Protein AF-A0A961P986-F1 (afdb_monomer_lite)

Foldseek 3Di:
DVVVVDLVVVVCLLCDADPVRARPPNAAEEEDCDDDPVVVSHPHYDYDDDQQADWDFAADPPDDTDDPPDDTPDTHDHPDHDPDDD

pLDDT: mean 86.01, std 11.97, range [53.16, 98.06]

Secondary structure (DSSP, 8-state):
-GGGS-HHHHHHHHT-B-TTS-BSS---EEEESS--TTGGG-SEEEE---TTTS-EEE--TTSPPPPTTS--SEEE---S--SS--

Sequence (86 aa):
WNSSMNTAEVIRMLTDKDEDGEYVIPHIIYADAYSSETVAYADLILPDTTYLERHDCISLLDRPICEAEAAADAIRWPVVEPDRNV

Radius of gyration: 17.04 Å; chains: 1; bounding box: 42×25×44 Å

Structure (mmCIF, N/CA/C/O backbone):
data_AF-A0A961P986-F1
#
_entry.id   AF-A0A961P986-F1
#
loop_
_atom_site.group_PDB
_atom_site.id
_atom_site.type_symbol
_atom_site.label_atom_id
_atom_site.label_alt_id
_atom_site.label_comp_id
_atom_site.label_asym_id
_atom_site.label_entity_id
_atom_site.label_seq_id
_atom_site.pdbx_PDB_ins_code
_atom_site.Cartn_x
_atom_site.Cartn_y
_atom_site.Cartn_z
_atom_site.occupancy
_atom_site.B_iso_or_equiv
_atom_site.auth_seq_id
_atom_site.auth_comp_id
_atom_site.auth_asym_id
_atom_site.auth_atom_id
_atom_site.pdbx_PDB_model_num
ATOM 1 N N . TRP A 1 1 ? 0.321 1.906 7.929 1.00 56.22 1 TRP A N 1
ATOM 2 C CA . TRP A 1 1 ? 0.712 1.033 9.059 1.00 56.22 1 TRP A CA 1
ATOM 3 C C . TRP A 1 1 ? 1.125 -0.379 8.670 1.00 56.22 1 TRP A C 1
ATOM 5 O O . TRP A 1 1 ? 1.685 -1.065 9.511 1.00 56.22 1 TRP A O 1
ATOM 15 N N . ASN A 1 2 ? 0.943 -0.796 7.417 1.00 53.16 2 ASN A N 1
ATOM 16 C CA . ASN A 1 2 ? 1.359 -2.109 6.923 1.00 53.16 2 ASN A CA 1
ATOM 17 C C . ASN A 1 2 ? 2.849 -2.455 7.209 1.00 53.16 2 ASN A C 1
ATOM 19 O O . ASN A 1 2 ? 3.175 -3.596 7.520 1.00 53.16 2 ASN A O 1
ATOM 23 N N . SER A 1 3 ? 3.748 -1.460 7.268 1.00 56.72 3 SER A N 1
ATOM 24 C CA . SER A 1 3 ? 5.168 -1.658 7.622 1.00 56.72 3 SER A CA 1
ATOM 25 C C . SER A 1 3 ? 5.460 -1.892 9.115 1.00 56.72 3 SER A C 1
ATOM 27 O O . SER A 1 3 ? 6.624 -2.057 9.472 1.00 56.72 3 SER A O 1
ATOM 29 N N . SER A 1 4 ? 4.454 -1.906 10.001 1.00 74.00 4 SER A N 1
ATOM 30 C CA . SER A 1 4 ? 4.647 -2.226 11.428 1.00 74.00 4 SER A CA 1
ATOM 31 C C . SER A 1 4 ? 4.903 -3.714 11.677 1.00 74.00 4 SER A C 1
ATOM 33 O O . SER A 1 4 ? 5.301 -4.084 12.780 1.00 74.00 4 SER A O 1
ATOM 35 N N . MET A 1 5 ? 4.640 -4.565 10.673 1.00 81.88 5 MET A N 1
ATOM 36 C CA . MET A 1 5 ? 4.679 -6.028 10.783 1.00 81.88 5 MET A CA 1
ATOM 37 C C . MET A 1 5 ? 3.841 -6.571 11.959 1.00 81.88 5 MET A C 1
ATOM 39 O O . MET A 1 5 ? 4.116 -7.651 12.477 1.00 81.88 5 MET A O 1
ATOM 43 N N . ASN A 1 6 ? 2.815 -5.828 12.393 1.00 88.12 6 ASN A N 1
ATOM 44 C CA . ASN A 1 6 ? 1.957 -6.189 13.519 1.00 88.12 6 ASN A CA 1
ATOM 45 C C . ASN A 1 6 ? 0.477 -6.037 13.152 1.00 88.12 6 ASN A C 1
ATOM 47 O O . ASN A 1 6 ? -0.190 -5.069 13.518 1.00 88.12 6 ASN A O 1
ATOM 51 N N . THR A 1 7 ? -0.035 -7.021 12.418 1.00 87.19 7 THR A N 1
ATOM 52 C CA . THR A 1 7 ? -1.410 -7.031 11.911 1.00 87.19 7 THR A CA 1
ATOM 53 C C . THR A 1 7 ? -2.457 -6.963 13.023 1.00 87.19 7 THR A C 1
ATOM 55 O O . THR A 1 7 ? -3.457 -6.273 12.866 1.00 87.19 7 THR A O 1
ATOM 58 N N . ALA A 1 8 ? -2.237 -7.634 14.158 1.00 90.12 8 ALA A N 1
ATOM 59 C CA . ALA A 1 8 ? -3.224 -7.694 15.237 1.00 90.12 8 ALA A CA 1
ATOM 60 C C . ALA A 1 8 ? -3.458 -6.323 15.892 1.00 90.12 8 ALA A C 1
ATOM 62 O O . ALA A 1 8 ? -4.604 -5.897 16.031 1.00 90.12 8 ALA A O 1
ATOM 63 N N . GLU A 1 9 ? -2.385 -5.607 16.244 1.00 91.50 9 GLU A N 1
ATOM 64 C CA . GLU A 1 9 ? -2.514 -4.265 16.827 1.00 91.50 9 GLU A CA 1
ATOM 65 C C . GLU A 1 9 ? -3.050 -3.254 15.817 1.00 91.50 9 GLU A C 1
ATOM 67 O O . GLU A 1 9 ? -3.881 -2.422 16.171 1.00 91.50 9 GLU A O 1
ATOM 72 N N . VAL A 1 10 ? -2.626 -3.352 14.554 1.00 90.69 10 VAL A N 1
ATOM 73 C CA . VAL A 1 10 ? -3.147 -2.491 13.488 1.00 90.69 10 VAL A CA 1
ATOM 74 C C . VAL A 1 10 ? -4.654 -2.672 13.347 1.00 90.69 10 VAL A C 1
ATOM 76 O O . VAL A 1 10 ? -5.374 -1.683 13.376 1.00 90.69 10 VAL A O 1
ATOM 79 N N . ILE A 1 11 ? -5.146 -3.912 13.278 1.00 91.69 11 ILE A N 1
ATOM 80 C CA . ILE A 1 11 ? -6.587 -4.184 13.217 1.00 91.69 11 ILE A CA 1
ATOM 81 C C . ILE A 1 11 ? -7.298 -3.609 14.442 1.00 91.69 11 ILE A C 1
ATOM 83 O O . ILE A 1 11 ? -8.288 -2.903 14.273 1.00 91.69 11 ILE A O 1
ATOM 87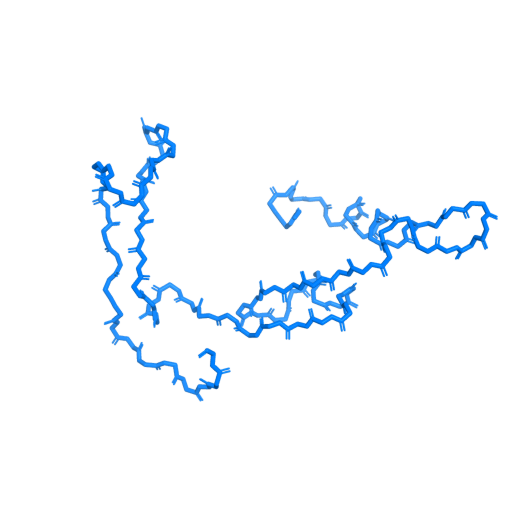 N N . ARG A 1 12 ? -6.775 -3.840 15.657 1.00 93.38 12 ARG A N 1
ATOM 88 C CA . ARG A 1 12 ? -7.360 -3.293 16.892 1.00 93.38 12 ARG A CA 1
ATOM 89 C C . ARG A 1 12 ? -7.567 -1.787 16.779 1.00 93.38 12 ARG A C 1
ATOM 91 O O . ARG A 1 12 ? -8.659 -1.307 17.051 1.00 93.38 12 ARG A O 1
ATOM 98 N N . MET A 1 13 ? -6.531 -1.074 16.355 1.00 92.56 13 MET A N 1
ATOM 99 C CA . MET A 1 13 ? -6.539 0.378 16.231 1.00 92.56 13 MET A CA 1
ATOM 100 C C . MET A 1 13 ? -7.444 0.877 15.089 1.00 92.56 13 MET A C 1
ATOM 102 O O . MET A 1 13 ? -8.108 1.893 15.256 1.00 92.56 13 MET A O 1
ATOM 106 N N . LEU A 1 14 ? -7.514 0.169 13.952 1.00 92.94 14 LEU A N 1
ATOM 107 C CA . LEU A 1 14 ? -8.433 0.506 12.849 1.00 92.94 14 LEU A CA 1
ATOM 108 C C . LEU A 1 14 ? -9.903 0.302 13.239 1.00 92.94 14 LEU A C 1
ATOM 110 O O . LEU A 1 14 ? -10.783 0.948 12.684 1.00 92.94 14 LEU A O 1
ATOM 114 N N . THR A 1 15 ? -10.171 -0.588 14.195 1.00 94.38 15 THR A N 1
ATOM 115 C CA . THR A 1 15 ? -11.521 -0.849 14.714 1.00 94.38 15 THR A CA 1
ATOM 116 C C . THR A 1 15 ? -11.832 -0.133 16.027 1.00 94.38 15 THR A C 1
ATOM 118 O O . THR A 1 15 ? -12.900 -0.368 16.594 1.00 94.38 15 THR A O 1
ATOM 121 N N . ASP A 1 16 ? -10.909 0.689 16.532 1.00 97.19 16 ASP A N 1
ATOM 122 C CA . ASP A 1 16 ? -11.029 1.314 17.848 1.00 97.19 16 ASP A CA 1
ATOM 123 C C . ASP A 1 16 ? -12.178 2.323 17.868 1.00 97.19 16 ASP A C 1
ATOM 125 O O . ASP A 1 16 ? -12.397 3.055 16.896 1.00 97.19 16 ASP A O 1
ATOM 129 N N . LYS A 1 17 ? -12.916 2.348 18.977 1.00 98.06 17 LYS A N 1
ATOM 130 C CA . LYS A 1 17 ? -14.104 3.185 19.159 1.00 98.06 17 LYS A CA 1
ATOM 131 C C . LYS A 1 17 ? -14.003 3.978 20.451 1.00 98.06 17 LYS A C 1
ATOM 133 O O . LYS A 1 17 ? -13.475 3.480 21.444 1.00 98.06 17 LYS A O 1
ATOM 138 N N . ASP A 1 18 ? -14.510 5.201 20.426 1.00 97.56 18 ASP A N 1
ATOM 139 C CA . ASP A 1 18 ? -14.577 6.053 21.609 1.00 97.56 18 ASP A CA 1
ATOM 140 C C . ASP A 1 18 ? -15.758 5.683 22.529 1.00 97.56 18 ASP A C 1
ATOM 142 O O . ASP A 1 18 ? -16.475 4.701 22.314 1.00 97.56 18 ASP A O 1
ATOM 146 N N . GLU A 1 19 ? -15.935 6.458 23.602 1.00 97.75 19 GLU A N 1
ATOM 147 C CA . GLU A 1 19 ? -17.010 6.256 24.582 1.00 97.75 19 GLU A CA 1
ATOM 148 C C . GLU A 1 19 ? -18.413 6.449 23.978 1.00 97.75 19 GLU A C 1
ATOM 150 O O . GLU A 1 19 ? -19.375 5.863 24.480 1.00 97.75 19 GLU A O 1
ATOM 155 N N . ASP A 1 20 ? -18.520 7.209 22.885 1.00 97.38 20 ASP A N 1
ATOM 156 C CA . ASP A 1 20 ? -19.764 7.448 22.149 1.00 97.38 20 ASP A CA 1
ATOM 157 C C . ASP A 1 20 ? -20.056 6.322 21.130 1.00 97.38 20 ASP A C 1
ATOM 159 O O . ASP A 1 20 ? -21.155 6.239 20.577 1.00 97.38 20 ASP A O 1
ATOM 163 N N . GLY A 1 21 ? -19.111 5.392 20.936 1.00 97.00 21 GLY A N 1
ATOM 164 C CA . GLY A 1 21 ? -19.226 4.231 20.051 1.00 97.00 21 GLY A CA 1
ATOM 165 C C . GLY A 1 21 ? -18.848 4.514 18.595 1.00 97.00 21 GLY A C 1
ATOM 166 O O . GLY A 1 21 ? -18.968 3.614 17.745 1.00 97.00 21 GLY A O 1
ATOM 167 N N . GLU A 1 22 ? -18.371 5.722 18.311 1.00 97.75 22 GLU A N 1
ATOM 168 C CA . GLU A 1 22 ? -17.878 6.138 17.004 1.00 97.75 22 GLU A CA 1
ATOM 169 C C . GLU A 1 22 ? -16.436 5.676 16.809 1.00 97.75 22 GLU A C 1
ATOM 171 O O . GLU A 1 22 ? -15.689 5.487 17.769 1.00 97.75 22 GLU A O 1
ATOM 176 N N . TYR A 1 23 ? -16.035 5.435 15.559 1.00 97.12 23 TYR A N 1
ATOM 177 C CA . TYR A 1 23 ? -14.653 5.047 15.283 1.00 97.12 23 TYR A CA 1
ATOM 178 C C . TYR A 1 23 ? -13.698 6.196 15.608 1.00 97.12 23 TYR A C 1
ATOM 180 O O . TYR A 1 23 ? -13.877 7.318 15.133 1.00 97.12 23 TYR A O 1
ATOM 188 N N . VAL A 1 24 ? -12.631 5.890 16.351 1.00 97.38 24 VAL A N 1
ATOM 189 C CA . VAL A 1 24 ? -11.588 6.865 16.716 1.00 97.38 24 VAL A CA 1
ATOM 190 C C . VAL A 1 24 ? -10.909 7.433 15.466 1.00 97.38 24 VAL A C 1
ATOM 192 O O . VAL A 1 24 ? -10.525 8.602 15.437 1.00 97.38 24 VAL A O 1
ATOM 195 N N . ILE A 1 25 ? -10.774 6.612 14.420 1.00 95.44 25 ILE A N 1
ATOM 196 C CA . ILE A 1 25 ? -10.412 7.043 13.069 1.00 95.44 25 ILE A CA 1
ATOM 197 C C . ILE A 1 25 ? -11.694 6.996 12.227 1.00 95.44 25 ILE A C 1
ATOM 199 O O . ILE A 1 25 ? -12.104 5.907 11.837 1.00 95.44 25 ILE A O 1
ATOM 203 N N . PRO A 1 26 ? -12.330 8.143 11.928 1.00 94.88 26 PRO A N 1
ATOM 204 C CA . PRO A 1 26 ? -13.659 8.136 11.315 1.00 94.88 26 PRO A CA 1
ATOM 205 C C . PRO A 1 26 ? -13.672 7.660 9.862 1.00 94.88 26 PRO A C 1
ATOM 207 O O . PRO A 1 26 ? -14.668 7.102 9.413 1.00 94.88 26 PRO A O 1
ATOM 210 N N . HIS A 1 27 ? -12.589 7.926 9.124 1.00 95.56 27 HIS A N 1
ATOM 211 C CA . HIS A 1 27 ? -12.482 7.611 7.704 1.00 95.56 27 HIS A CA 1
ATOM 212 C C . HIS A 1 27 ? -11.079 7.139 7.343 1.00 95.56 27 HIS A C 1
ATOM 214 O O . HIS A 1 27 ? -10.085 7.799 7.663 1.00 95.56 27 HIS A O 1
ATOM 220 N N . ILE A 1 28 ? -11.007 6.035 6.609 1.00 94.25 28 ILE A N 1
ATOM 221 C CA . ILE A 1 28 ? -9.775 5.451 6.092 1.00 94.25 28 ILE A CA 1
ATOM 222 C C . ILE A 1 28 ? -9.869 5.422 4.567 1.00 94.25 28 ILE A C 1
ATOM 224 O O . ILE A 1 28 ? -10.640 4.666 3.978 1.00 94.25 28 ILE A O 1
ATOM 228 N N . ILE A 1 29 ? -9.043 6.245 3.922 1.00 95.81 29 ILE A N 1
ATOM 229 C CA . ILE A 1 29 ? -8.824 6.201 2.475 1.00 95.81 29 ILE A CA 1
ATOM 230 C C . ILE A 1 29 ? -7.488 5.511 2.243 1.00 95.81 29 ILE A C 1
ATOM 232 O O . ILE A 1 29 ? -6.479 5.898 2.838 1.00 95.81 29 ILE A O 1
ATOM 236 N N . TYR A 1 30 ? -7.475 4.494 1.390 1.00 94.06 30 TYR A N 1
ATOM 237 C CA . TYR A 1 30 ? -6.302 3.655 1.208 1.00 94.06 30 TYR A CA 1
ATOM 238 C C . TYR A 1 30 ? -6.013 3.413 -0.273 1.00 94.06 30 TYR A C 1
ATOM 240 O O . TYR A 1 30 ? -6.925 3.170 -1.057 1.00 94.06 30 TYR A O 1
ATOM 248 N N . ALA A 1 31 ? -4.742 3.499 -0.657 1.00 93.69 31 ALA A N 1
ATOM 249 C CA . ALA A 1 31 ? -4.282 3.180 -2.001 1.00 93.69 31 ALA A CA 1
ATOM 250 C C . ALA A 1 31 ? -3.425 1.917 -1.938 1.00 93.69 31 ALA A C 1
ATOM 252 O O . ALA A 1 31 ? -2.456 1.873 -1.177 1.00 93.69 31 ALA A O 1
ATOM 253 N N . ASP A 1 32 ? -3.801 0.893 -2.698 1.00 92.44 32 ASP A N 1
ATOM 254 C CA . ASP A 1 32 ? -3.080 -0.380 -2.734 1.00 92.44 32 ASP A CA 1
ATOM 255 C C . ASP A 1 32 ? -3.165 -0.993 -4.136 1.00 92.44 32 ASP A C 1
ATOM 257 O O . ASP A 1 32 ? -4.143 -0.811 -4.866 1.00 92.44 32 ASP A O 1
ATOM 261 N N . ALA A 1 33 ? -2.125 -1.731 -4.514 1.00 91.81 33 ALA A N 1
ATOM 262 C CA . ALA A 1 33 ? -2.109 -2.507 -5.748 1.00 91.81 33 ALA A CA 1
ATOM 263 C C . ALA A 1 33 ? -2.742 -3.898 -5.555 1.00 91.81 33 ALA A C 1
ATOM 265 O O . ALA A 1 33 ? -3.121 -4.543 -6.534 1.00 91.81 33 ALA A O 1
ATOM 266 N N . TYR A 1 34 ? -2.871 -4.363 -4.306 1.00 88.69 34 TYR A N 1
ATOM 267 C CA . TYR A 1 34 ? -3.405 -5.678 -3.959 1.00 88.69 34 TYR A CA 1
ATOM 268 C C . TYR A 1 34 ? -4.454 -5.597 -2.846 1.00 88.69 34 TYR A C 1
ATOM 270 O O . TYR A 1 34 ? -4.499 -4.662 -2.053 1.00 88.69 34 TYR A O 1
ATOM 278 N N . SER A 1 35 ? -5.292 -6.632 -2.749 1.00 89.62 35 SER A N 1
ATOM 279 C CA . SER A 1 35 ? -6.239 -6.784 -1.639 1.00 89.62 35 SER A CA 1
ATOM 280 C C . SER A 1 35 ? -5.504 -7.184 -0.353 1.00 89.62 35 SER A C 1
ATOM 282 O O . SER A 1 35 ? -5.428 -8.369 -0.024 1.00 89.62 35 SER A O 1
ATOM 284 N N . SER A 1 36 ? -4.946 -6.205 0.360 1.00 86.19 36 SER A N 1
ATOM 285 C CA . SER A 1 36 ? -4.277 -6.403 1.652 1.00 86.19 36 SER A CA 1
ATOM 286 C C . SER A 1 36 ? -5.264 -6.433 2.825 1.00 86.19 36 SER A C 1
ATOM 288 O O . SER A 1 36 ? -6.452 -6.143 2.676 1.00 86.19 36 SER A O 1
ATOM 290 N N . GLU A 1 37 ? -4.785 -6.767 4.026 1.00 84.69 37 GLU A N 1
ATOM 291 C CA . GLU A 1 37 ? -5.626 -6.749 5.227 1.00 84.69 37 GLU A CA 1
ATOM 292 C C . GLU A 1 37 ? -6.188 -5.356 5.524 1.00 84.69 37 GLU A C 1
ATOM 294 O O . GLU A 1 37 ? -7.290 -5.248 6.045 1.00 84.69 37 GLU A O 1
ATOM 299 N N . THR A 1 38 ? -5.460 -4.296 5.156 1.00 88.06 38 THR A N 1
ATOM 300 C CA . THR A 1 38 ? -5.877 -2.907 5.392 1.00 88.06 38 THR A CA 1
ATOM 301 C C . THR A 1 38 ? -7.024 -2.497 4.462 1.00 88.06 38 THR A C 1
ATOM 303 O O . THR A 1 38 ? -7.913 -1.766 4.888 1.00 88.06 38 THR A O 1
ATOM 306 N N . VAL A 1 39 ? -7.066 -3.029 3.232 1.00 91.56 39 VAL A N 1
ATOM 307 C CA . VAL A 1 39 ? -8.167 -2.805 2.272 1.00 91.56 39 VAL A CA 1
ATOM 308 C C . VAL A 1 39 ? -9.517 -3.200 2.876 1.00 91.56 39 VAL A C 1
ATOM 310 O O . VAL A 1 39 ? -10.510 -2.519 2.647 1.00 91.56 39 VAL A O 1
ATOM 313 N N . ALA A 1 40 ? -9.560 -4.254 3.697 1.00 90.44 40 ALA A N 1
ATOM 314 C CA . ALA A 1 40 ? -10.794 -4.727 4.324 1.00 90.44 40 ALA A CA 1
ATOM 315 C C . ALA A 1 40 ? -11.379 -3.766 5.379 1.00 90.44 40 ALA A C 1
ATOM 317 O O . ALA A 1 40 ? -12.546 -3.912 5.736 1.00 90.44 40 ALA A O 1
ATOM 318 N N . TYR A 1 41 ? -10.587 -2.810 5.874 1.00 91.94 41 TYR A N 1
ATOM 319 C CA . TYR A 1 41 ? -10.994 -1.826 6.884 1.00 91.94 41 TYR A CA 1
ATOM 320 C C . TYR A 1 41 ? -11.061 -0.394 6.328 1.00 91.94 41 TYR A C 1
ATOM 322 O O . TYR A 1 41 ? -11.244 0.542 7.099 1.00 91.94 41 TYR A O 1
ATOM 330 N N . ALA A 1 42 ? -10.880 -0.206 5.017 1.00 94.50 42 ALA 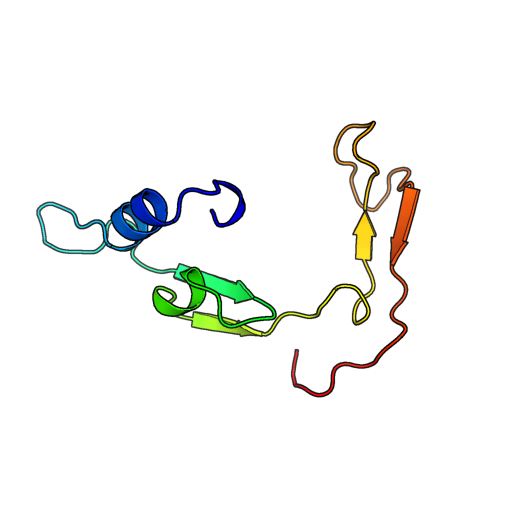A N 1
ATOM 331 C CA . ALA A 1 42 ? -10.933 1.105 4.378 1.00 94.50 42 ALA A CA 1
ATOM 332 C C . ALA A 1 42 ? -12.353 1.451 3.901 1.00 94.50 42 ALA A C 1
ATOM 334 O O . ALA A 1 42 ? -13.074 0.594 3.391 1.00 94.50 42 ALA A O 1
ATOM 335 N N . ASP A 1 43 ? -12.726 2.726 3.996 1.00 96.25 43 ASP A N 1
ATOM 336 C CA . ASP A 1 43 ? -14.003 3.252 3.493 1.00 96.25 43 ASP A CA 1
ATOM 337 C C . ASP A 1 43 ? -13.952 3.548 1.990 1.00 96.25 43 ASP A C 1
ATOM 339 O O . ASP A 1 43 ? -14.953 3.438 1.280 1.00 96.25 43 ASP A O 1
ATOM 343 N N . LEU A 1 44 ? -12.774 3.938 1.496 1.00 96.00 44 LEU A N 1
ATOM 344 C CA . LEU A 1 44 ? -12.515 4.192 0.083 1.00 96.00 44 LEU A CA 1
ATOM 345 C C . LEU A 1 44 ? -11.154 3.625 -0.306 1.00 96.00 44 LEU A C 1
ATOM 347 O O . LEU A 1 44 ? -10.140 3.912 0.332 1.00 96.00 44 LEU A O 1
ATOM 351 N N . ILE A 1 45 ? -11.138 2.869 -1.400 1.00 95.06 45 ILE A N 1
ATOM 352 C CA . ILE A 1 45 ? -9.929 2.257 -1.942 1.00 95.06 45 ILE A CA 1
ATOM 353 C C . ILE A 1 45 ? -9.638 2.858 -3.312 1.00 95.06 45 ILE A C 1
ATOM 355 O O . ILE A 1 45 ? -10.499 2.848 -4.195 1.00 95.06 45 ILE A O 1
ATOM 359 N N . LEU A 1 46 ? -8.422 3.366 -3.484 1.00 95.25 46 LEU A N 1
ATOM 360 C CA . LEU A 1 46 ? -7.899 3.806 -4.771 1.00 95.25 46 LEU A CA 1
ATOM 361 C C . LEU A 1 46 ? -6.966 2.717 -5.318 1.00 95.25 46 LEU A C 1
ATOM 363 O O . LEU A 1 46 ? -6.065 2.280 -4.600 1.00 95.25 46 LEU A O 1
ATOM 367 N N . PRO A 1 47 ? -7.166 2.243 -6.556 1.00 93.31 47 PRO A N 1
ATOM 368 C CA . PRO A 1 47 ? -6.257 1.268 -7.137 1.00 93.31 47 PRO A CA 1
ATOM 369 C C . PRO A 1 47 ? -4.898 1.936 -7.401 1.00 93.31 47 PRO A C 1
ATOM 371 O O . PRO A 1 47 ? -4.853 3.030 -7.957 1.00 93.31 47 PRO A O 1
ATOM 374 N N . ASP A 1 48 ? -3.798 1.292 -6.999 1.00 94.19 48 ASP A N 1
ATOM 375 C CA . ASP A 1 48 ? -2.438 1.792 -7.257 1.00 94.19 48 ASP A CA 1
ATOM 376 C C . ASP A 1 48 ? -1.729 1.003 -8.376 1.00 94.19 48 ASP A C 1
ATOM 378 O O . ASP A 1 48 ? -2.067 -0.132 -8.747 1.00 94.19 48 ASP A O 1
ATOM 382 N N . THR A 1 49 ? -0.698 1.641 -8.911 1.00 94.38 49 THR A N 1
ATOM 383 C CA . THR A 1 49 ? 0.306 1.071 -9.804 1.00 94.38 49 THR A CA 1
ATOM 384 C C . THR A 1 49 ? 1.375 0.318 -9.016 1.00 94.38 49 THR A C 1
ATOM 386 O O . THR A 1 49 ? 1.792 0.697 -7.922 1.00 94.38 49 THR A O 1
ATOM 389 N N . THR A 1 50 ? 1.863 -0.766 -9.602 1.00 92.06 50 THR A N 1
ATOM 390 C CA . THR A 1 50 ? 3.007 -1.531 -9.115 1.00 92.06 50 THR A CA 1
ATOM 391 C C . THR A 1 50 ? 4.322 -0.920 -9.601 1.00 92.06 50 THR A C 1
ATOM 393 O O . THR A 1 50 ? 4.367 -0.005 -10.424 1.00 92.06 50 THR A O 1
ATOM 396 N N . TYR A 1 51 ? 5.431 -1.470 -9.107 1.00 89.56 51 TYR A N 1
ATOM 397 C CA . TYR A 1 51 ? 6.788 -0.987 -9.365 1.00 89.56 51 TYR A CA 1
ATOM 398 C C . TYR A 1 51 ? 7.120 -0.748 -10.853 1.00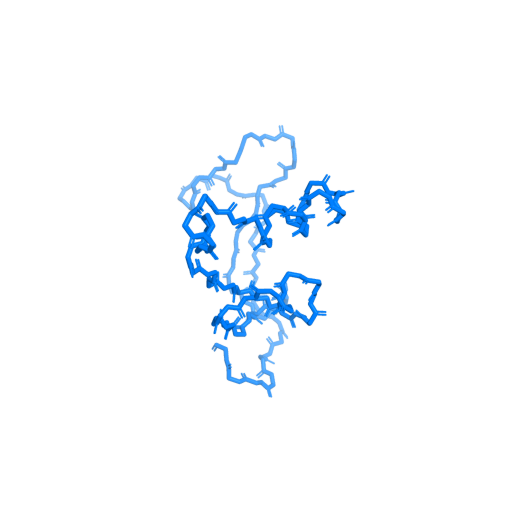 89.56 51 TYR A C 1
ATOM 400 O O . TYR A 1 51 ? 7.838 0.198 -11.164 1.00 89.56 51 TYR A O 1
ATOM 408 N N . LEU A 1 52 ? 6.641 -1.605 -11.766 1.00 92.75 52 LEU A N 1
ATOM 409 C CA . LEU A 1 52 ? 6.995 -1.562 -13.198 1.00 92.75 52 LEU A CA 1
ATOM 410 C C . LEU A 1 52 ? 6.060 -0.688 -14.047 1.00 92.75 52 LEU A C 1
ATOM 412 O O . LEU A 1 52 ? 6.300 -0.537 -15.246 1.00 92.75 52 LEU A O 1
ATOM 416 N N . GLU A 1 53 ? 5.011 -0.140 -13.436 1.00 95.19 53 GLU A N 1
ATOM 417 C CA . GLU A 1 53 ? 3.894 0.511 -14.125 1.00 95.19 53 GLU A CA 1
ATOM 418 C C . GLU A 1 53 ? 3.949 2.045 -14.060 1.00 95.19 53 GLU A C 1
ATOM 420 O O . GLU A 1 53 ? 3.201 2.712 -14.773 1.00 95.19 53 GLU A O 1
ATOM 425 N N . ARG A 1 54 ? 4.833 2.630 -13.235 1.00 92.69 54 ARG A N 1
ATOM 426 C CA . ARG A 1 54 ? 4.895 4.086 -13.031 1.00 92.69 54 ARG A CA 1
ATOM 427 C C . ARG A 1 54 ? 6.298 4.679 -13.086 1.00 92.69 54 ARG A C 1
ATOM 429 O O . ARG A 1 54 ? 7.293 4.023 -12.782 1.00 92.69 54 ARG A O 1
ATOM 436 N N . HIS A 1 55 ? 6.342 5.965 -13.429 1.00 90.62 55 HIS A N 1
ATOM 437 C CA . HIS A 1 55 ? 7.517 6.799 -13.205 1.00 90.62 55 HIS A CA 1
ATOM 438 C C . HIS A 1 55 ? 7.640 7.096 -11.716 1.00 90.62 55 HIS A C 1
ATOM 440 O O . HIS A 1 55 ? 6.686 7.569 -11.102 1.00 90.62 55 HIS A O 1
ATOM 446 N N . ASP A 1 56 ? 8.799 6.808 -11.139 1.00 87.31 56 ASP A N 1
ATOM 447 C CA . ASP A 1 56 ? 9.038 6.980 -9.708 1.00 87.31 56 ASP A CA 1
ATOM 448 C C . ASP A 1 56 ? 10.553 7.044 -9.438 1.00 87.31 56 ASP A C 1
ATOM 450 O O . ASP A 1 56 ? 11.374 6.824 -10.334 1.00 87.31 56 ASP A O 1
ATOM 454 N N . CYS A 1 57 ? 10.948 7.380 -8.218 1.00 83.06 57 CYS A N 1
ATOM 455 C CA . CYS A 1 57 ? 12.333 7.588 -7.831 1.00 83.06 57 CYS A CA 1
ATOM 456 C C . CYS A 1 57 ? 12.575 7.032 -6.429 1.00 83.06 57 CYS A C 1
ATOM 458 O O . CYS A 1 57 ? 11.794 7.294 -5.517 1.00 83.06 57 CYS A O 1
ATOM 460 N N . ILE A 1 58 ? 13.647 6.261 -6.233 1.00 77.19 58 ILE A N 1
ATOM 461 C CA . ILE A 1 58 ? 13.980 5.712 -4.914 1.00 77.19 58 ILE A CA 1
ATOM 462 C C . ILE A 1 58 ? 15.453 5.916 -4.562 1.00 77.19 58 ILE A C 1
ATOM 464 O O . ILE A 1 58 ? 16.359 5.828 -5.395 1.00 77.19 58 ILE A O 1
ATOM 468 N N . SER A 1 59 ? 15.671 6.194 -3.282 1.00 72.12 59 SER A N 1
ATOM 469 C CA . SER A 1 59 ? 16.985 6.260 -2.659 1.00 72.12 59 SER A CA 1
ATOM 470 C C . SER A 1 59 ? 17.395 4.879 -2.139 1.00 72.12 59 SER A C 1
ATOM 472 O O . SER A 1 59 ? 16.555 4.179 -1.566 1.00 72.12 59 SER A O 1
ATOM 474 N N . LEU A 1 60 ? 18.655 4.466 -2.327 1.00 68.62 60 LEU A N 1
ATOM 475 C CA . LEU A 1 60 ? 19.157 3.255 -1.676 1.00 68.62 60 LEU A CA 1
ATOM 476 C C . LEU A 1 60 ? 19.245 3.478 -0.154 1.00 68.62 60 LEU A C 1
ATOM 478 O O . LEU A 1 60 ? 19.355 4.602 0.334 1.00 68.62 60 LEU A O 1
ATOM 482 N N . LEU A 1 61 ? 19.126 2.389 0.614 1.00 66.75 61 LEU A N 1
ATOM 483 C CA . LEU A 1 61 ? 18.996 2.413 2.082 1.00 66.75 61 LEU A CA 1
ATOM 484 C C . LEU A 1 61 ? 20.229 2.966 2.821 1.00 66.75 61 LEU A C 1
ATOM 486 O O . LEU A 1 61 ? 20.202 3.101 4.043 1.00 66.75 61 LEU A O 1
A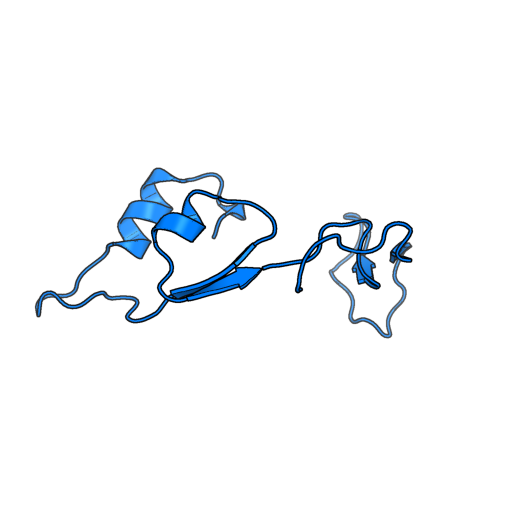TOM 490 N N . ASP A 1 62 ? 21.316 3.251 2.111 1.00 70.50 62 ASP A N 1
ATOM 491 C CA . ASP A 1 62 ? 22.574 3.759 2.650 1.00 70.50 62 ASP A CA 1
ATOM 492 C C . ASP A 1 62 ? 22.594 5.284 2.845 1.00 70.50 62 ASP A C 1
ATOM 494 O O . ASP A 1 62 ? 23.568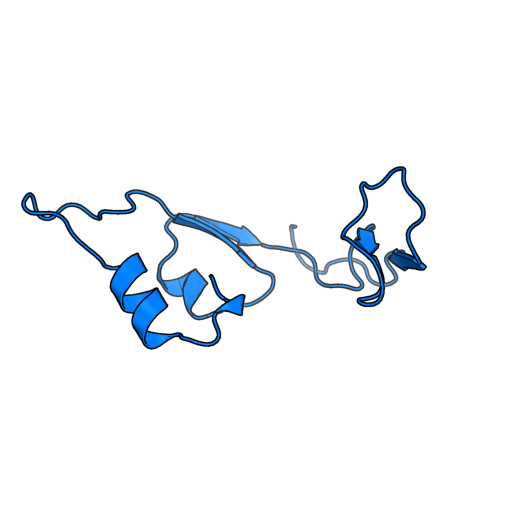 5.819 3.380 1.00 70.50 62 ASP A O 1
ATOM 498 N N . ARG A 1 63 ? 21.510 5.994 2.505 1.00 66.56 63 ARG A N 1
ATOM 499 C CA . ARG A 1 63 ? 21.385 7.441 2.734 1.00 66.56 63 ARG A CA 1
ATOM 500 C C . ARG A 1 63 ? 19.958 7.876 3.115 1.00 66.56 63 ARG A C 1
ATOM 502 O O . ARG A 1 63 ? 19.003 7.136 2.878 1.00 66.56 63 ARG A O 1
ATOM 509 N N . PRO A 1 64 ? 19.787 9.072 3.717 1.00 65.62 64 PRO A N 1
ATOM 510 C CA . PRO A 1 64 ? 18.469 9.611 4.057 1.00 65.62 64 PRO A CA 1
ATOM 511 C C . PRO A 1 64 ? 17.542 9.708 2.838 1.00 65.62 64 PRO A C 1
ATOM 513 O O . PRO A 1 64 ? 18.006 9.890 1.714 1.00 65.62 64 PRO A O 1
ATOM 516 N N . ILE A 1 65 ? 16.230 9.605 3.064 1.00 66.75 65 ILE A N 1
ATOM 517 C CA . ILE A 1 65 ? 15.211 9.792 2.019 1.00 66.75 65 ILE A CA 1
ATOM 518 C C . ILE A 1 65 ? 15.359 11.209 1.439 1.00 66.75 65 ILE A C 1
ATOM 520 O O . ILE A 1 65 ? 15.326 12.185 2.188 1.00 66.75 65 ILE A O 1
ATOM 524 N N . CYS A 1 66 ? 15.547 11.308 0.121 1.00 61.59 66 CYS A N 1
ATOM 525 C CA . CYS A 1 66 ? 15.751 12.564 -0.603 1.00 61.59 66 CYS A CA 1
ATOM 526 C C . CYS A 1 66 ? 14.459 13.022 -1.305 1.00 61.59 66 CYS A C 1
ATOM 528 O O . CYS A 1 66 ? 13.606 12.198 -1.631 1.00 61.59 66 CYS A O 1
ATOM 530 N N . GLU A 1 67 ? 14.341 14.321 -1.595 1.00 65.81 67 GLU A N 1
ATOM 531 C CA . GLU A 1 67 ? 13.293 14.858 -2.478 1.00 65.81 67 GLU A CA 1
ATOM 532 C C . GLU A 1 67 ? 13.548 14.486 -3.950 1.00 65.81 67 GLU A C 1
ATOM 534 O O . GLU A 1 67 ? 14.672 14.146 -4.325 1.00 65.81 67 GLU A O 1
ATOM 539 N N . ALA A 1 68 ? 12.517 14.579 -4.800 1.00 61.25 68 ALA A N 1
ATOM 540 C CA . ALA A 1 68 ? 12.584 14.199 -6.219 1.00 61.25 68 ALA A CA 1
ATOM 541 C C . ALA A 1 68 ? 13.652 14.966 -7.028 1.00 61.25 68 ALA A C 1
ATOM 543 O O . ALA A 1 68 ? 14.084 14.509 -8.083 1.00 61.25 68 ALA A O 1
ATOM 544 N N . GLU A 1 69 ? 14.073 16.129 -6.533 1.00 65.88 69 GLU A N 1
ATOM 545 C CA . GLU A 1 69 ? 15.056 17.018 -7.162 1.00 65.88 69 GLU A CA 1
ATOM 546 C C . GLU A 1 69 ? 16.489 16.780 -6.651 1.00 65.88 69 GLU A C 1
ATOM 548 O O . GLU A 1 69 ? 17.447 17.357 -7.170 1.00 65.88 69 GLU A O 1
ATOM 553 N N . ALA A 1 70 ? 16.657 15.931 -5.634 1.00 68.06 70 ALA A N 1
ATOM 554 C CA . ALA A 1 70 ? 17.955 15.547 -5.099 1.00 68.06 70 ALA A CA 1
ATOM 555 C C . ALA A 1 70 ? 18.494 14.290 -5.800 1.00 68.06 70 ALA A C 1
ATOM 557 O O . ALA A 1 70 ? 17.787 13.595 -6.527 1.00 68.06 70 ALA A O 1
ATOM 558 N N . ALA A 1 71 ? 19.776 13.980 -5.582 1.00 64.81 71 ALA A N 1
ATOM 559 C CA . ALA A 1 71 ? 20.385 12.785 -6.151 1.00 64.81 71 ALA A CA 1
ATOM 560 C C . ALA A 1 71 ? 19.617 11.539 -5.688 1.00 64.81 71 ALA A C 1
ATOM 562 O O . ALA A 1 71 ? 19.687 11.176 -4.516 1.00 64.81 71 ALA A O 1
ATOM 563 N N . ALA A 1 72 ? 18.925 10.885 -6.617 1.00 67.31 72 ALA A N 1
ATOM 564 C CA . ALA A 1 72 ? 18.323 9.573 -6.454 1.00 67.31 72 ALA A CA 1
ATOM 565 C C . ALA A 1 72 ? 19.213 8.512 -7.123 1.00 67.31 72 ALA A C 1
ATOM 567 O O . ALA A 1 72 ? 19.847 8.789 -8.137 1.00 67.31 72 ALA A O 1
ATOM 568 N N . ASP A 1 73 ? 19.308 7.313 -6.545 1.00 71.06 73 ASP A N 1
ATOM 569 C CA . ASP A 1 73 ? 20.234 6.279 -7.043 1.00 71.06 73 ASP A CA 1
ATOM 570 C C . ASP A 1 73 ? 19.551 5.401 -8.085 1.00 71.06 73 ASP A C 1
ATOM 572 O O . ASP A 1 73 ? 20.215 4.770 -8.905 1.00 71.06 73 ASP A O 1
ATOM 576 N N . ALA A 1 74 ? 18.216 5.363 -8.057 1.00 77.62 74 ALA A N 1
ATOM 577 C CA . ALA A 1 74 ? 17.415 4.609 -8.993 1.00 77.62 74 ALA A CA 1
ATOM 578 C C . ALA A 1 74 ? 16.190 5.419 -9.426 1.00 77.62 74 ALA A C 1
ATOM 580 O O . ALA A 1 74 ? 15.319 5.760 -8.623 1.00 77.62 74 ALA A O 1
ATOM 581 N N . ILE A 1 75 ? 16.114 5.669 -10.730 1.00 84.00 75 ILE A N 1
ATOM 582 C CA . ILE A 1 75 ? 14.876 6.063 -11.396 1.00 84.00 75 ILE A CA 1
ATOM 583 C C . ILE A 1 75 ? 14.096 4.803 -11.781 1.00 84.00 75 ILE A C 1
ATOM 585 O O . ILE A 1 75 ? 14.680 3.781 -12.151 1.00 84.00 75 ILE A O 1
ATOM 589 N N . ARG A 1 76 ? 12.771 4.878 -11.715 1.00 87.19 76 ARG A N 1
ATOM 590 C CA . ARG A 1 76 ? 11.854 3.873 -12.251 1.00 87.19 76 ARG A CA 1
ATOM 591 C C . ARG A 1 76 ? 11.243 4.449 -13.512 1.00 87.19 76 ARG A C 1
ATOM 593 O O . ARG A 1 76 ? 1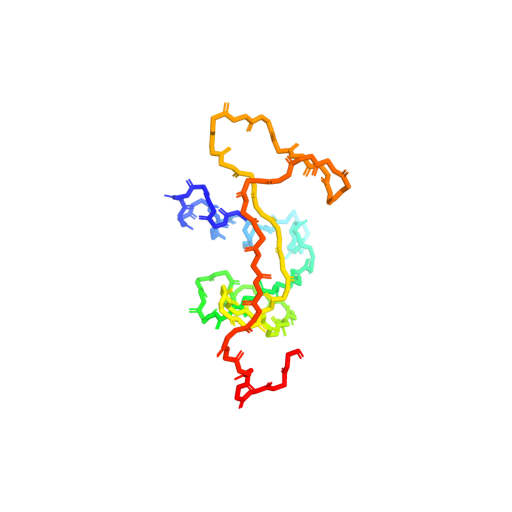0.585 5.484 -13.472 1.00 87.19 76 ARG A O 1
ATOM 600 N N . TRP A 1 77 ? 11.516 3.786 -14.626 1.00 91.25 77 TRP A N 1
ATOM 601 C CA . TRP A 1 77 ? 10.869 4.054 -15.900 1.00 91.25 77 TRP A CA 1
ATOM 602 C C . TRP A 1 77 ? 9.873 2.921 -16.159 1.00 91.25 77 TRP A C 1
ATOM 604 O O . TRP A 1 77 ? 10.269 1.759 -16.019 1.00 91.25 77 TRP A O 1
ATOM 614 N N . PRO A 1 78 ? 8.609 3.214 -16.502 1.00 93.12 78 PRO A N 1
ATOM 615 C CA . PRO A 1 78 ? 7.611 2.178 -16.710 1.00 93.12 78 PRO A CA 1
ATOM 616 C C . PRO A 1 78 ? 8.007 1.294 -17.892 1.00 93.12 78 PRO A C 1
ATOM 618 O O . PRO A 1 78 ? 8.403 1.778 -18.955 1.00 93.12 78 PRO A O 1
ATOM 621 N N . VAL A 1 79 ? 7.903 -0.015 -17.696 1.00 95.81 79 VAL A N 1
ATOM 622 C CA . VAL A 1 79 ? 8.200 -1.026 -18.727 1.00 95.81 79 VAL A CA 1
ATOM 623 C C . VAL A 1 79 ? 6.989 -1.900 -19.048 1.00 95.81 79 VAL A C 1
ATOM 625 O O . VAL A 1 79 ? 7.049 -2.707 -19.973 1.00 95.81 79 VAL A O 1
ATOM 628 N N . VAL A 1 80 ? 5.895 -1.731 -18.300 1.00 95.25 80 VAL A N 1
ATOM 629 C CA . VAL A 1 80 ? 4.596 -2.368 -18.527 1.00 95.25 80 VAL A CA 1
ATOM 630 C C . VAL A 1 80 ? 3.511 -1.307 -18.350 1.00 95.25 80 VAL A C 1
ATOM 632 O O . VAL A 1 80 ? 3.596 -0.485 -17.441 1.00 95.25 80 VAL A O 1
ATOM 635 N N . GLU A 1 81 ? 2.506 -1.311 -19.222 1.00 93.94 81 GLU A N 1
ATOM 636 C CA . GLU A 1 81 ? 1.307 -0.487 -19.049 1.00 93.94 81 GLU A CA 1
ATOM 637 C C . GLU A 1 81 ? 0.323 -1.190 -18.101 1.00 93.94 81 GLU A C 1
ATOM 639 O O . GLU A 1 81 ? 0.144 -2.407 -18.230 1.00 93.94 81 GLU A O 1
ATOM 644 N N . PRO A 1 82 ? -0.338 -0.465 -17.178 1.00 92.69 82 PRO A N 1
ATOM 645 C CA . PRO A 1 82 ? -1.415 -1.039 -16.384 1.00 92.69 82 PRO A CA 1
ATOM 646 C C . PRO A 1 82 ? -2.524 -1.606 -17.274 1.00 92.69 82 PRO A C 1
ATOM 648 O O . PRO A 1 82 ? -2.978 -0.965 -18.219 1.00 92.69 82 PRO A O 1
ATOM 651 N N . ASP A 1 83 ? -3.032 -2.780 -16.919 1.00 91.69 83 ASP A N 1
ATOM 652 C CA . ASP A 1 83 ? -4.181 -3.425 -17.567 1.00 91.69 83 ASP A CA 1
ATOM 653 C C . ASP A 1 83 ? -5.535 -3.001 -16.960 1.00 91.69 83 ASP A C 1
ATOM 655 O O . ASP A 1 83 ? -6.572 -3.628 -17.192 1.00 91.69 83 ASP A O 1
ATOM 659 N N . ARG A 1 84 ? -5.524 -1.933 -16.158 1.00 89.50 84 ARG A N 1
ATOM 660 C CA . ARG A 1 84 ? -6.619 -1.470 -15.299 1.00 89.50 84 ARG A CA 1
ATOM 661 C C . ARG A 1 84 ? -6.606 0.055 -15.173 1.00 89.50 84 ARG A C 1
ATOM 663 O O . ARG A 1 84 ? -5.600 0.694 -15.458 1.00 89.50 84 ARG A O 1
ATOM 670 N N . ASN A 1 85 ? -7.727 0.630 -14.735 1.00 85.88 85 ASN A N 1
ATOM 671 C CA . ASN A 1 85 ? -7.847 2.072 -14.507 1.00 85.88 85 ASN A CA 1
ATOM 672 C C . ASN A 1 85 ? -7.189 2.445 -13.170 1.00 85.88 85 ASN A C 1
ATOM 674 O O . ASN A 1 85 ? -7.745 2.127 -12.116 1.00 85.88 85 ASN A O 1
ATOM 678 N N . VAL A 1 86 ? -6.027 3.095 -13.245 1.00 85.56 86 VAL A N 1
ATOM 679 C CA . VAL A 1 86 ? -5.187 3.586 -12.137 1.00 85.56 86 VAL A CA 1
ATOM 680 C C . VAL A 1 86 ? -4.675 4.985 -12.446 1.00 85.56 86 VAL A C 1
ATOM 682 O O . VAL A 1 86 ? -4.571 5.313 -13.652 1.00 85.56 86 VAL A O 1
#